Protein AF-A0A969FLM0-F1 (afdb_monomer_lite)

Sequence (177 aa):
MLSALSSIAAIVVSICAAVQLYGVPAFNLFQAPLAQAVLYPPARSFSESDLNGQSFAGEVLHGVEFAGVTVRSVDFSAADLRGTTFSMSWLTDVNFSGADLSDAMLDQATITRANFDDANLTGVLFLRSKLEEVSIHGADFSEAILDGVQVKELCKIADGTNSQTGIMTRDSLYCPN

Foldseek 3Di:
DDDPVPPPVVVPPPPPPPPPDDDDDDDDPDDDDPVPCVVDPPAAECAVPAQELEECDQHEQDRYEQDAEEYENYEPHQYAHDQYEDDLYEAYNYEPALYEDALYEHDNYEHEAYECHLYECALYEHHNYHDYNYAQAQYALANYDDDPVRLVVCLVRFAHHRPVPRHGRNVNSVPDD

Secondary structure (DSSP, 8-state):
--SGGGTTTTTTGGGSSS--S-----------SHHHHHHSPPPPB-TT---TT-B-TT-B-TT-B-TT-EEES-B-TT-B-TT-B-TT-EEES-B-TT-B-TT-B-TT-EEES-B-TT-B-TT-B-TT-EEES-B-TT-B-TT-B--HHHHHHHTTT--SB-TTT--BHHHHTT---

Structure (mmCIF, N/CA/C/O backbone):
data_AF-A0A969FLM0-F1
#
_entry.id   AF-A0A969FLM0-F1
#
loop_
_atom_site.group_PDB
_atom_site.id
_atom_site.type_symbol
_atom_site.label_atom_id
_atom_site.label_alt_id
_atom_site.label_comp_id
_atom_site.label_asym_id
_atom_site.label_entity_id
_atom_site.label_seq_id
_atom_site.pdbx_PDB_ins_code
_atom_site.Cartn_x
_atom_site.Cartn_y
_atom_site.Cartn_z
_atom_site.occupancy
_atom_site.B_iso_or_equiv
_atom_site.auth_seq_id
_atom_site.auth_comp_id
_atom_site.auth_asym_id
_atom_site.auth_atom_id
_atom_site.pdbx_PDB_model_num
ATOM 1 N N . MET A 1 1 ? -1.696 -0.042 -28.109 1.00 42.19 1 MET A N 1
ATOM 2 C CA . MET A 1 1 ? -1.585 -1.493 -28.382 1.00 42.19 1 MET A CA 1
ATOM 3 C C . MET A 1 1 ? -0.354 -1.715 -29.252 1.00 42.19 1 MET A C 1
ATOM 5 O O . MET A 1 1 ? -0.275 -1.073 -30.287 1.00 42.19 1 MET A O 1
ATOM 9 N N . LEU A 1 2 ? 0.567 -2.583 -28.811 1.00 35.25 2 LEU A N 1
ATOM 10 C CA . LEU A 1 2 ? 1.957 -2.799 -29.272 1.00 35.25 2 LEU A CA 1
ATOM 11 C C . LEU A 1 2 ? 3.014 -1.816 -28.723 1.00 35.25 2 LEU A C 1
ATOM 13 O O . LEU A 1 2 ? 3.396 -0.874 -29.406 1.00 35.25 2 LEU A O 1
ATOM 17 N N . SER A 1 3 ? 3.569 -2.107 -27.539 1.00 36.09 3 SER A N 1
ATOM 18 C CA . SER A 1 3 ? 4.978 -1.763 -27.236 1.00 36.09 3 SER A CA 1
ATOM 19 C C . SER A 1 3 ? 5.625 -2.559 -26.087 1.00 36.09 3 SER A C 1
ATOM 21 O O . SER A 1 3 ? 6.845 -2.672 -26.083 1.00 36.09 3 SER A O 1
ATOM 23 N N . ALA A 1 4 ? 4.880 -3.217 -25.189 1.00 39.09 4 ALA A N 1
ATOM 24 C CA . ALA A 1 4 ? 5.496 -3.966 -24.075 1.00 39.09 4 ALA A CA 1
ATOM 25 C C . ALA A 1 4 ? 5.897 -5.429 -24.390 1.00 39.09 4 ALA A C 1
ATOM 27 O O . ALA A 1 4 ? 6.693 -6.025 -23.673 1.00 39.09 4 ALA A O 1
ATOM 28 N N . LEU A 1 5 ? 5.428 -6.016 -25.500 1.00 38.19 5 LEU A N 1
ATOM 29 C CA . LEU A 1 5 ? 5.761 -7.405 -25.879 1.00 38.19 5 LEU A CA 1
ATOM 30 C C . LEU A 1 5 ? 7.101 -7.560 -26.634 1.00 38.19 5 LEU A C 1
ATOM 32 O O . LEU A 1 5 ? 7.444 -8.667 -27.047 1.00 38.19 5 LEU A O 1
ATOM 36 N N . SER A 1 6 ? 7.876 -6.484 -26.831 1.00 41.53 6 SER A N 1
ATOM 37 C CA . SER A 1 6 ? 9.074 -6.520 -27.694 1.00 41.53 6 SER A CA 1
ATOM 38 C C . SER A 1 6 ? 10.386 -6.941 -27.013 1.00 41.53 6 SER A C 1
ATOM 40 O O . SER A 1 6 ? 11.340 -7.253 -27.720 1.00 41.53 6 SER A O 1
ATOM 42 N N . SER A 1 7 ? 10.446 -7.052 -25.681 1.00 49.78 7 SER A N 1
ATOM 43 C CA . SER A 1 7 ? 11.730 -7.294 -24.991 1.00 49.78 7 SER A CA 1
ATOM 44 C C . SER A 1 7 ? 11.995 -8.744 -24.567 1.00 49.78 7 SER A C 1
ATOM 46 O O . SER A 1 7 ? 13.131 -9.069 -24.238 1.00 49.78 7 SER A O 1
ATOM 48 N N . ILE A 1 8 ? 11.006 -9.647 -24.614 1.00 44.69 8 ILE A N 1
ATOM 49 C CA . ILE A 1 8 ? 11.186 -11.046 -24.157 1.00 44.69 8 ILE A CA 1
ATOM 50 C C . ILE A 1 8 ? 11.251 -12.042 -25.332 1.00 44.69 8 ILE A C 1
ATOM 52 O O . ILE A 1 8 ? 12.011 -13.008 -25.285 1.00 44.69 8 ILE A O 1
ATOM 56 N N . ALA A 1 9 ? 10.551 -11.787 -26.444 1.00 37.97 9 ALA A N 1
ATOM 57 C CA . ALA A 1 9 ? 10.578 -12.674 -27.615 1.00 37.97 9 ALA A CA 1
ATOM 58 C C . ALA A 1 9 ? 11.891 -12.598 -28.429 1.00 37.97 9 ALA A C 1
ATOM 60 O O . ALA A 1 9 ? 12.266 -13.566 -29.091 1.00 37.97 9 ALA A O 1
ATOM 61 N N . ALA A 1 10 ? 12.625 -11.481 -28.363 1.00 38.53 10 ALA A N 1
ATOM 62 C CA . ALA A 1 10 ? 13.836 -11.269 -29.163 1.00 38.53 10 ALA A CA 1
ATOM 63 C C . ALA A 1 10 ? 15.057 -12.081 -28.683 1.00 38.53 10 ALA A C 1
ATOM 65 O O . ALA A 1 10 ? 1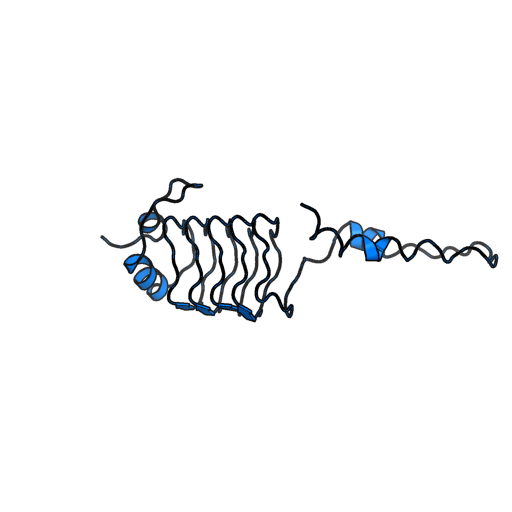5.963 -12.350 -29.470 1.00 38.53 10 ALA A O 1
ATOM 66 N N . ILE A 1 11 ? 15.078 -12.523 -27.422 1.00 41.16 11 ILE A N 1
ATOM 67 C CA . ILE A 1 11 ? 16.221 -13.261 -26.855 1.00 41.16 11 ILE A CA 1
ATOM 68 C C . ILE A 1 11 ? 16.166 -14.758 -27.216 1.00 41.16 11 ILE A C 1
ATOM 70 O O . ILE A 1 11 ? 17.200 -15.418 -27.284 1.00 41.16 11 ILE A O 1
ATOM 74 N N . VAL A 1 12 ? 14.989 -15.300 -27.550 1.00 40.66 12 VAL A N 1
ATOM 75 C CA . VAL A 1 12 ? 14.819 -16.742 -27.818 1.00 40.66 12 VAL A CA 1
ATOM 76 C C . VAL A 1 12 ? 15.093 -17.118 -29.286 1.00 40.66 12 VAL A C 1
ATOM 78 O O . VAL A 1 12 ? 15.484 -18.248 -29.569 1.00 40.66 12 VAL A O 1
ATOM 81 N N . VAL A 1 13 ? 14.975 -16.185 -30.239 1.00 42.00 13 VAL A N 1
ATOM 82 C CA . VAL A 1 13 ? 15.104 -16.497 -31.682 1.00 42.00 13 VAL A CA 1
ATOM 83 C C . VAL A 1 13 ? 16.556 -16.455 -32.197 1.00 42.00 13 VAL A C 1
ATOM 85 O O . VAL A 1 13 ? 16.859 -17.055 -33.227 1.00 42.00 13 VAL A O 1
ATOM 88 N N . SER A 1 14 ? 17.500 -15.848 -31.469 1.00 39.72 14 SER A N 1
ATOM 89 C CA . SER A 1 14 ? 18.878 -15.658 -31.967 1.00 39.72 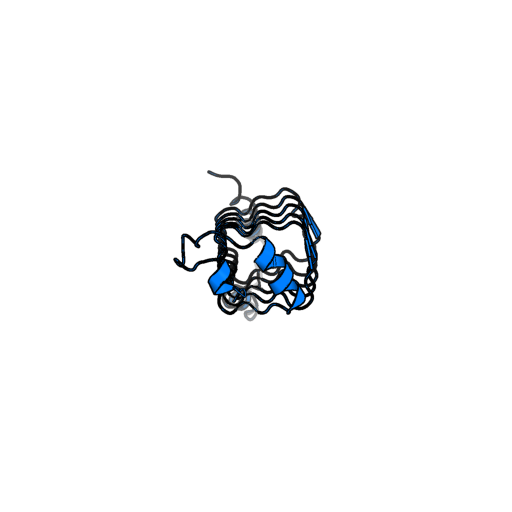14 SER A CA 1
ATOM 90 C C . SER A 1 14 ? 19.832 -16.852 -31.765 1.00 39.72 14 SER A C 1
ATOM 92 O O . SER A 1 14 ? 20.965 -16.815 -32.237 1.00 39.72 14 SER A O 1
ATOM 94 N N . ILE A 1 15 ? 19.403 -17.940 -31.108 1.00 42.88 15 ILE A N 1
ATOM 95 C CA . ILE A 1 15 ? 20.272 -19.109 -30.823 1.00 42.88 15 ILE A CA 1
ATOM 96 C C . ILE A 1 15 ? 20.039 -20.290 -31.797 1.00 42.88 15 ILE A C 1
ATOM 98 O O . ILE A 1 15 ? 20.743 -21.292 -31.740 1.00 42.88 15 ILE A O 1
ATOM 102 N N . CYS A 1 16 ? 19.126 -20.186 -32.771 1.00 41.31 16 CYS A N 1
ATOM 103 C CA . CYS A 1 16 ? 18.819 -21.306 -33.684 1.00 41.31 16 CYS A CA 1
ATOM 104 C C . CYS A 1 16 ? 19.463 -21.256 -35.086 1.00 41.31 16 CYS A C 1
ATOM 106 O O . CYS A 1 16 ? 19.175 -22.129 -35.900 1.00 41.31 16 CYS A O 1
ATOM 108 N N . ALA A 1 17 ? 20.349 -20.301 -35.397 1.00 37.56 17 ALA A N 1
ATOM 109 C CA . ALA A 1 17 ? 20.855 -20.125 -36.771 1.00 37.56 17 ALA A CA 1
ATOM 110 C C . ALA A 1 17 ? 22.355 -20.418 -37.003 1.00 37.56 17 ALA A C 1
ATOM 112 O O . ALA A 1 17 ? 22.839 -20.177 -38.105 1.00 37.56 17 ALA A O 1
ATOM 113 N N . ALA A 1 18 ? 23.107 -20.947 -36.028 1.00 38.91 18 ALA A N 1
ATOM 114 C CA . ALA A 1 18 ? 24.569 -21.094 -36.162 1.00 38.91 18 ALA A CA 1
ATOM 115 C C . ALA A 1 18 ? 25.130 -22.520 -35.989 1.00 38.91 18 ALA A C 1
ATOM 117 O O . ALA A 1 18 ? 26.332 -22.676 -35.791 1.00 38.91 18 ALA A O 1
ATOM 118 N N . VAL A 1 19 ? 24.310 -23.572 -36.097 1.00 44.97 19 VAL A N 1
ATOM 119 C CA . VAL A 1 19 ? 24.807 -24.964 -36.064 1.00 44.97 19 VAL A CA 1
ATOM 120 C C . VAL A 1 19 ? 24.405 -25.710 -37.333 1.00 44.97 19 VAL A C 1
ATOM 122 O O . VAL A 1 19 ? 23.635 -26.663 -37.314 1.00 44.97 19 VAL A O 1
ATOM 125 N N . GLN A 1 20 ? 24.944 -25.267 -38.466 1.00 44.47 20 GLN A N 1
ATOM 126 C CA . GLN A 1 20 ? 25.132 -26.126 -39.631 1.00 44.47 20 GLN A CA 1
ATOM 127 C C . GLN A 1 20 ? 26.486 -25.823 -40.251 1.00 44.47 20 GLN A C 1
ATOM 129 O O . GLN A 1 20 ? 26.610 -24.893 -41.035 1.00 44.47 20 GLN A O 1
ATOM 134 N N . LEU A 1 21 ? 27.494 -26.596 -39.853 1.00 40.78 21 LEU A N 1
ATOM 135 C CA . LEU A 1 21 ? 28.608 -27.114 -40.656 1.00 40.78 21 LEU A CA 1
ATOM 136 C C . LEU A 1 21 ? 29.620 -27.719 -39.672 1.00 40.78 21 LEU A C 1
ATOM 138 O O . LEU A 1 21 ? 29.765 -27.223 -38.564 1.00 40.78 21 LEU A O 1
ATOM 142 N N . TYR A 1 22 ? 30.300 -28.785 -40.090 1.00 37.66 22 TYR A N 1
ATOM 143 C CA . TYR A 1 22 ? 31.218 -29.649 -39.325 1.00 37.66 22 TYR A CA 1
ATOM 144 C C . TYR A 1 22 ? 30.542 -30.825 -38.607 1.00 37.66 22 TYR A C 1
ATOM 146 O O . TYR A 1 22 ? 30.062 -30.745 -37.480 1.00 37.66 22 TYR A O 1
ATOM 154 N N . GLY A 1 23 ? 30.529 -31.959 -39.314 1.00 46.34 23 GLY A N 1
ATOM 155 C CA . GLY A 1 23 ? 30.101 -33.248 -38.796 1.00 46.34 23 GLY A CA 1
ATOM 156 C C . GLY A 1 23 ? 31.021 -33.763 -37.693 1.00 46.34 23 GLY A C 1
ATOM 157 O O . GLY A 1 23 ? 32.205 -34.013 -37.917 1.00 46.34 23 GLY A O 1
ATOM 158 N N . VAL A 1 24 ? 30.434 -33.991 -36.522 1.00 43.03 24 VAL A N 1
ATOM 159 C CA . VAL A 1 24 ? 31.025 -34.757 -35.423 1.00 43.03 24 VAL A CA 1
ATOM 160 C C . VAL A 1 24 ? 30.049 -35.899 -35.113 1.00 43.03 24 VAL A C 1
ATOM 162 O O . VAL A 1 24 ? 28.844 -35.644 -35.035 1.00 43.03 24 VAL A O 1
ATOM 165 N N . PRO A 1 25 ? 30.505 -37.162 -35.013 1.00 39.41 25 PRO A N 1
ATOM 166 C CA . PRO A 1 25 ? 29.612 -38.296 -34.816 1.00 39.41 25 PRO A CA 1
ATOM 167 C C . PRO A 1 25 ? 28.981 -38.258 -33.422 1.00 39.41 25 PRO A C 1
ATOM 169 O O . PRO A 1 25 ? 29.563 -37.743 -32.469 1.00 39.41 25 PRO A O 1
ATOM 172 N N . ALA A 1 26 ? 27.778 -38.826 -33.336 1.00 49.22 26 ALA A N 1
ATOM 173 C CA . ALA A 1 26 ? 26.928 -38.887 -32.157 1.00 49.22 26 ALA A CA 1
ATOM 174 C C . ALA A 1 26 ? 27.681 -39.359 -30.900 1.00 49.22 26 ALA A C 1
ATOM 176 O O . ALA A 1 26 ? 27.900 -40.551 -30.696 1.00 49.22 26 ALA A O 1
ATOM 177 N N . PHE A 1 27 ? 28.027 -38.413 -30.030 1.00 45.06 27 PHE A N 1
ATOM 178 C CA . PHE A 1 27 ? 28.301 -38.675 -28.626 1.00 45.06 27 PHE A CA 1
ATOM 179 C C . PHE A 1 27 ? 27.139 -38.103 -27.824 1.00 45.06 2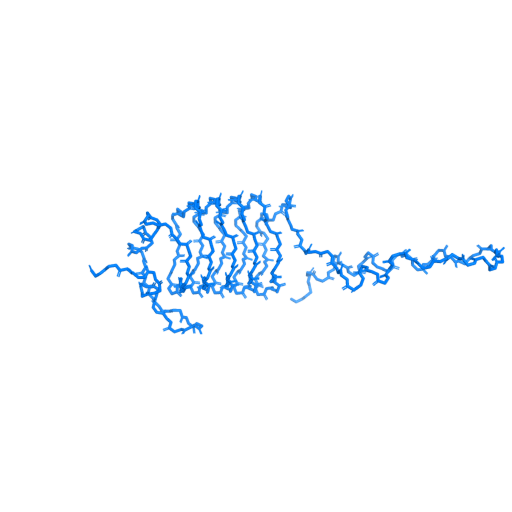7 PHE A C 1
ATOM 181 O O . PHE A 1 27 ? 26.851 -36.910 -27.895 1.00 45.06 27 PHE A O 1
ATOM 188 N N . ASN A 1 28 ? 26.453 -38.987 -27.100 1.00 51.03 28 ASN A N 1
ATOM 189 C CA . ASN A 1 28 ? 25.422 -38.654 -26.126 1.00 51.03 28 ASN A CA 1
ATOM 190 C C . ASN A 1 28 ? 25.931 -37.576 -25.161 1.00 51.03 28 ASN A C 1
ATOM 192 O O . ASN A 1 28 ? 26.628 -37.882 -24.194 1.00 51.03 28 ASN A O 1
ATOM 196 N N . LEU A 1 29 ? 25.537 -36.327 -25.396 1.00 45.94 29 LEU A N 1
ATOM 197 C CA . LEU A 1 29 ? 25.509 -35.309 -24.359 1.00 45.94 29 LEU A CA 1
ATOM 198 C C . LEU A 1 29 ? 24.158 -35.435 -23.669 1.00 45.94 29 LEU A C 1
ATOM 200 O O . LEU A 1 29 ? 23.122 -34.998 -24.167 1.00 45.94 29 LEU A O 1
ATOM 204 N N . PHE A 1 30 ? 24.203 -36.142 -22.546 1.00 45.56 30 PHE A N 1
ATOM 205 C CA . PHE A 1 30 ? 23.149 -36.214 -21.555 1.00 45.56 30 PHE A CA 1
ATOM 206 C C . PHE A 1 30 ? 22.478 -34.849 -21.343 1.00 45.56 30 PHE A C 1
ATOM 208 O O . PHE A 1 30 ? 23.117 -33.805 -21.239 1.00 45.56 30 PHE A O 1
ATOM 215 N N . GLN A 1 31 ? 21.158 -34.925 -21.279 1.00 59.56 31 GLN A N 1
ATOM 216 C CA . GLN A 1 31 ? 20.198 -33.870 -21.018 1.00 59.56 31 GLN A CA 1
ATOM 217 C C . GLN A 1 31 ? 20.519 -33.093 -19.727 1.00 59.56 31 GLN A C 1
ATOM 219 O O . GLN A 1 31 ? 20.620 -33.710 -18.672 1.00 59.56 31 GLN A O 1
ATOM 224 N N . ALA A 1 32 ? 20.606 -31.760 -19.809 1.00 51.62 32 ALA A N 1
ATOM 225 C CA . ALA A 1 32 ? 20.206 -30.749 -18.803 1.00 51.62 32 ALA A CA 1
ATOM 226 C C . ALA A 1 32 ? 20.733 -29.366 -19.264 1.00 51.62 32 ALA A C 1
ATOM 228 O O . ALA A 1 32 ? 21.844 -29.339 -19.787 1.00 51.62 32 ALA A O 1
ATOM 229 N N . PRO A 1 33 ? 20.012 -28.223 -19.128 1.00 49.09 33 PRO A N 1
ATOM 230 C CA . PRO A 1 33 ? 18.950 -27.925 -18.160 1.00 49.09 33 PRO A CA 1
ATOM 231 C C . PRO A 1 33 ? 17.671 -27.302 -18.771 1.00 49.09 33 PRO A C 1
ATOM 233 O O . PRO A 1 33 ? 16.872 -26.710 -18.049 1.00 49.09 33 PRO A O 1
ATOM 236 N N . LEU A 1 34 ? 17.441 -27.393 -20.088 1.00 49.69 34 LEU A N 1
ATOM 237 C CA . LEU A 1 34 ? 16.300 -26.694 -20.710 1.00 49.69 34 LEU A CA 1
ATOM 238 C C . LEU A 1 34 ? 14.937 -27.194 -20.208 1.00 49.69 34 LEU A C 1
ATOM 240 O O . LEU A 1 34 ? 14.027 -26.395 -20.021 1.00 49.69 34 LEU A O 1
ATOM 244 N N . ALA A 1 35 ? 14.805 -28.489 -19.908 1.00 48.47 35 ALA A N 1
ATOM 245 C CA . ALA A 1 35 ? 13.575 -29.028 -19.327 1.00 48.47 35 ALA A CA 1
ATOM 246 C C . ALA A 1 35 ? 13.291 -28.462 -17.921 1.00 48.47 35 ALA A C 1
ATOM 248 O O . ALA A 1 35 ? 12.136 -28.307 -17.547 1.00 48.47 35 ALA A O 1
ATOM 249 N N . GLN A 1 36 ? 14.324 -28.116 -17.148 1.00 49.88 36 GLN A N 1
ATOM 250 C CA . GLN A 1 36 ? 14.174 -27.687 -15.757 1.00 49.88 36 GLN A CA 1
ATOM 251 C C . GLN A 1 36 ? 13.761 -26.210 -15.650 1.00 49.88 36 GLN A C 1
ATOM 253 O O . GLN A 1 36 ? 12.911 -25.881 -14.831 1.00 49.88 36 GLN A O 1
ATOM 258 N N . ALA A 1 37 ? 14.269 -25.344 -16.537 1.00 48.69 37 ALA A N 1
ATOM 259 C CA . ALA A 1 37 ? 13.875 -23.931 -16.606 1.00 48.69 37 ALA A CA 1
ATOM 260 C C . ALA A 1 37 ? 12.450 -23.712 -17.160 1.00 48.69 37 ALA A C 1
ATOM 262 O O . ALA A 1 37 ? 11.812 -22.718 -16.832 1.00 48.69 37 ALA A O 1
ATOM 263 N N . VAL A 1 38 ? 11.934 -24.641 -17.977 1.00 58.00 38 VAL A N 1
ATOM 264 C CA . VAL A 1 38 ? 10.537 -24.613 -18.457 1.00 58.00 38 VAL A CA 1
ATOM 265 C C . VAL A 1 38 ? 9.565 -25.115 -17.382 1.00 58.00 38 VAL A C 1
ATOM 267 O O . VAL A 1 38 ? 8.434 -24.645 -17.315 1.00 58.00 38 VAL A O 1
ATOM 270 N N . LEU A 1 39 ? 10.002 -26.054 -16.534 1.00 59.66 39 LEU A N 1
ATOM 271 C CA . LEU A 1 39 ? 9.178 -26.639 -15.471 1.00 59.66 39 LEU A CA 1
ATOM 272 C C . LEU A 1 39 ? 9.192 -25.828 -14.164 1.00 59.66 39 LEU A C 1
ATOM 274 O O . LEU A 1 39 ? 8.263 -25.957 -13.372 1.00 59.66 39 LEU A O 1
ATOM 278 N N . TYR A 1 40 ? 10.215 -24.999 -13.939 1.00 56.22 40 TYR A N 1
ATOM 279 C CA . TYR A 1 40 ? 10.306 -24.085 -12.799 1.00 56.22 40 TYR A CA 1
ATOM 280 C C . TYR A 1 40 ? 10.983 -22.777 -13.240 1.00 56.22 40 TYR A C 1
ATOM 282 O O . TYR A 1 40 ? 12.188 -22.601 -13.023 1.00 56.22 40 TYR A O 1
ATOM 290 N N . PRO A 1 41 ? 10.260 -21.875 -13.934 1.00 60.03 41 PRO A N 1
ATOM 291 C CA . PRO A 1 41 ? 10.800 -20.557 -14.227 1.00 60.03 41 PRO A CA 1
ATOM 292 C C . PRO A 1 41 ? 11.154 -19.864 -12.900 1.00 60.03 41 PRO A C 1
ATOM 294 O O . PRO A 1 41 ? 10.390 -19.977 -11.937 1.00 60.03 41 PRO A O 1
ATOM 297 N N . PRO A 1 42 ? 12.307 -19.175 -12.811 1.00 61.44 42 PRO A N 1
ATOM 298 C CA . PRO A 1 42 ? 12.631 -18.403 -11.619 1.00 61.44 42 PRO A CA 1
ATOM 299 C C . PRO A 1 42 ? 11.532 -17.364 -11.371 1.00 61.44 42 PRO A C 1
ATOM 301 O O . PRO A 1 42 ? 10.908 -16.877 -12.320 1.00 61.44 42 PRO A O 1
ATOM 304 N N . ALA A 1 43 ? 11.304 -17.028 -10.099 1.00 69.69 43 ALA A N 1
ATOM 305 C CA . ALA A 1 43 ? 10.401 -15.944 -9.742 1.00 69.69 43 ALA A CA 1
ATOM 306 C C . ALA A 1 43 ? 10.783 -14.684 -10.533 1.00 69.69 43 ALA A C 1
ATOM 308 O O . ALA A 1 43 ? 11.965 -14.359 -10.686 1.00 69.69 43 ALA A O 1
ATOM 309 N N . ARG A 1 44 ? 9.780 -14.001 -11.088 1.00 82.81 44 ARG A N 1
ATOM 310 C CA . ARG A 1 44 ? 10.000 -12.722 -11.761 1.00 82.81 44 ARG A CA 1
ATOM 311 C C . ARG A 1 44 ? 10.373 -11.703 -10.688 1.00 82.81 44 ARG A C 1
ATOM 313 O O . ARG A 1 44 ? 9.585 -11.470 -9.779 1.00 82.81 44 ARG A O 1
ATOM 320 N N . SER A 1 45 ? 11.566 -11.132 -10.796 1.00 89.12 45 SER A N 1
ATOM 321 C CA . SER A 1 45 ? 12.092 -10.149 -9.851 1.00 89.12 45 SER A CA 1
ATOM 322 C C . SER A 1 45 ? 12.542 -8.900 -10.600 1.00 89.12 45 SER A C 1
ATOM 324 O O . SER A 1 45 ? 13.196 -8.994 -11.640 1.00 89.12 45 SER A O 1
ATOM 326 N N . PHE A 1 46 ? 12.165 -7.745 -10.062 1.00 87.81 46 PHE A N 1
ATOM 327 C CA . PHE A 1 46 ? 12.613 -6.416 -10.467 1.00 87.81 46 PHE A CA 1
ATOM 328 C C . PHE A 1 46 ? 13.420 -5.735 -9.357 1.00 87.81 46 PHE A C 1
ATOM 330 O O . PHE A 1 46 ? 13.653 -4.526 -9.428 1.00 87.81 46 PHE A O 1
ATOM 337 N N . SER A 1 47 ? 13.859 -6.484 -8.340 1.00 83.25 47 SER A N 1
ATOM 338 C CA . SER A 1 47 ? 14.808 -5.987 -7.346 1.00 83.25 47 SER A CA 1
ATOM 339 C C . SER A 1 47 ? 16.005 -5.364 -8.083 1.00 83.25 47 SER A C 1
ATOM 341 O O . SER A 1 47 ? 16.523 -5.945 -9.034 1.00 83.25 47 SER A O 1
ATOM 343 N N . GLU A 1 48 ? 16.392 -4.144 -7.700 1.00 80.12 48 GLU A N 1
ATOM 344 C CA . GLU A 1 48 ? 17.456 -3.337 -8.340 1.00 80.12 48 GLU A CA 1
ATOM 345 C C . GLU A 1 48 ? 17.139 -2.715 -9.721 1.00 80.12 48 GLU A C 1
ATOM 347 O O . GLU A 1 48 ? 18.006 -2.078 -10.322 1.00 80.12 48 GLU A O 1
ATOM 352 N N . SER A 1 49 ? 15.911 -2.831 -10.235 1.00 82.06 49 SER A N 1
ATOM 353 C CA . SER A 1 49 ? 15.532 -2.201 -11.510 1.00 82.06 49 SER A CA 1
ATOM 354 C C . SER A 1 49 ? 15.162 -0.721 -11.352 1.00 82.06 49 SER A C 1
ATOM 356 O O . SER A 1 49 ? 14.480 -0.334 -10.403 1.00 82.06 49 SER A O 1
ATOM 358 N N . ASP A 1 50 ? 15.543 0.111 -12.328 1.00 86.44 50 ASP A N 1
ATOM 359 C CA . ASP A 1 50 ? 15.024 1.478 -12.445 1.00 86.44 50 ASP A CA 1
ATOM 360 C C . ASP A 1 50 ? 13.636 1.451 -13.095 1.00 86.44 50 ASP A C 1
ATOM 362 O O . ASP A 1 50 ? 13.496 1.287 -14.310 1.00 86.44 50 ASP A O 1
ATOM 366 N N . LEU A 1 51 ? 12.604 1.585 -12.264 1.00 91.19 51 LEU A N 1
ATOM 367 C CA . LEU A 1 51 ? 11.204 1.581 -12.690 1.00 91.19 51 LEU A CA 1
ATOM 368 C C . LEU A 1 51 ? 10.595 2.987 -12.726 1.00 91.19 51 LEU A C 1
ATOM 370 O O . LEU A 1 51 ? 9.398 3.114 -12.967 1.00 91.19 51 LEU A O 1
ATOM 374 N N . ASN A 1 52 ? 11.379 4.042 -12.479 1.00 92.75 52 ASN A N 1
ATOM 375 C CA . ASN A 1 52 ? 10.852 5.395 -12.304 1.00 92.75 52 ASN A CA 1
ATOM 376 C C . ASN A 1 52 ? 10.027 5.855 -13.517 1.00 92.75 52 ASN A C 1
ATOM 378 O O . ASN A 1 52 ? 10.494 5.822 -14.655 1.00 92.75 52 ASN A O 1
ATOM 382 N N . GLY A 1 53 ? 8.795 6.307 -13.269 1.00 89.50 53 GLY A N 1
ATOM 383 C CA . GLY A 1 53 ? 7.883 6.784 -14.312 1.00 89.50 53 GLY A CA 1
ATOM 384 C C . GLY A 1 53 ? 7.304 5.701 -15.232 1.00 89.50 53 GLY A C 1
ATOM 385 O O . GLY A 1 53 ? 6.615 6.044 -16.193 1.00 89.50 53 GLY A O 1
ATOM 386 N N . GLN A 1 54 ? 7.594 4.417 -14.998 1.00 94.44 54 GLN A N 1
ATOM 387 C CA . GLN A 1 54 ? 7.043 3.333 -15.812 1.00 94.44 54 GLN A CA 1
ATOM 388 C C . GLN A 1 54 ? 5.571 3.070 -15.473 1.00 94.44 54 GLN A C 1
ATOM 390 O O . GLN A 1 54 ? 5.110 3.347 -14.366 1.00 94.44 54 GLN A O 1
ATOM 395 N N . SER A 1 55 ? 4.837 2.505 -16.431 1.00 96.69 55 SER A N 1
ATOM 396 C CA . SER A 1 55 ? 3.461 2.053 -16.229 1.00 96.69 55 SER A CA 1
ATOM 397 C C . SER A 1 55 ? 3.368 0.548 -16.447 1.00 96.69 55 SER A C 1
ATOM 399 O O . SER A 1 55 ? 3.849 0.011 -17.446 1.00 96.69 55 SER A O 1
ATOM 401 N N . PHE A 1 56 ? 2.728 -0.090 -15.481 1.00 96.62 56 PHE A N 1
ATOM 402 C CA . PHE A 1 56 ? 2.327 -1.485 -15.393 1.00 96.62 56 PHE A CA 1
ATOM 403 C C . PHE A 1 56 ? 0.805 -1.583 -15.191 1.00 96.62 56 PHE A C 1
ATOM 405 O O . PHE A 1 56 ? 0.309 -2.555 -14.621 1.00 96.62 56 PHE A O 1
ATOM 412 N N . ALA A 1 57 ? 0.057 -0.557 -15.605 1.00 97.69 57 ALA A N 1
ATOM 413 C CA . ALA A 1 57 ? -1.380 -0.503 -15.390 1.00 97.69 57 ALA A CA 1
ATOM 414 C C . ALA A 1 57 ? -2.093 -1.698 -16.046 1.00 97.69 57 ALA A C 1
ATOM 416 O O . ALA A 1 57 ? -1.912 -1.966 -17.236 1.00 97.69 57 ALA A O 1
ATOM 417 N N . GLY A 1 58 ? -2.911 -2.411 -15.270 1.00 96.00 58 GLY A N 1
ATOM 418 C CA . GLY A 1 58 ? -3.656 -3.592 -15.714 1.00 96.00 58 GLY A CA 1
ATOM 419 C C . GLY A 1 58 ? -2.813 -4.844 -15.986 1.00 96.00 58 GLY A C 1
ATOM 420 O O . GLY A 1 58 ? -3.351 -5.837 -16.477 1.00 96.00 58 GLY A O 1
ATOM 421 N N . GLU A 1 59 ? -1.506 -4.819 -15.713 1.00 96.31 59 GLU A N 1
ATOM 422 C CA . GLU A 1 59 ? -0.625 -5.964 -15.953 1.00 96.31 59 GLU A CA 1
ATOM 423 C C . GLU A 1 59 ? -0.812 -7.068 -14.903 1.00 96.31 59 GLU A C 1
ATOM 425 O O . GLU A 1 59 ? -1.216 -6.830 -13.763 1.00 96.31 59 GLU A O 1
ATOM 430 N N . VAL A 1 60 ? -0.470 -8.301 -15.289 1.00 96.56 60 VAL A N 1
ATOM 431 C CA . VAL A 1 60 ? -0.495 -9.467 -14.397 1.00 96.56 60 VAL A CA 1
ATOM 432 C C . VAL A 1 60 ? 0.893 -9.684 -13.799 1.00 96.56 60 VAL A C 1
ATOM 434 O O . VAL A 1 60 ? 1.814 -10.157 -14.473 1.00 96.56 60 VAL A O 1
ATOM 437 N N . LEU A 1 61 ? 1.030 -9.333 -12.522 1.00 95.25 61 LEU A N 1
ATOM 438 C CA . LEU A 1 61 ? 2.282 -9.289 -11.767 1.00 95.25 61 LEU A CA 1
ATOM 439 C C . LEU A 1 61 ? 2.213 -10.105 -10.464 1.00 95.25 61 LEU A C 1
ATOM 441 O O . LEU A 1 61 ? 3.046 -9.916 -9.581 1.00 95.25 61 LEU A O 1
ATOM 445 N N . HIS A 1 62 ? 1.253 -11.023 -10.333 1.00 93.00 62 HIS A N 1
ATOM 446 C CA . HIS A 1 62 ? 1.100 -11.838 -9.129 1.00 93.00 62 HIS A CA 1
ATOM 447 C C . HIS A 1 62 ? 2.414 -12.555 -8.748 1.00 93.00 62 HIS A C 1
ATOM 449 O O . HIS A 1 62 ? 3.087 -13.159 -9.589 1.00 93.00 62 HIS A O 1
ATOM 455 N N . GLY A 1 63 ? 2.796 -12.479 -7.472 1.00 92.31 63 GLY A N 1
ATOM 456 C CA . GLY A 1 63 ? 4.013 -13.098 -6.936 1.00 92.31 63 GLY A CA 1
ATOM 457 C C . GLY A 1 63 ? 5.339 -12.516 -7.443 1.00 92.31 63 GLY A C 1
ATOM 458 O O . GLY A 1 63 ? 6.388 -13.116 -7.210 1.00 92.31 63 GLY A O 1
ATOM 459 N N . VAL A 1 64 ? 5.321 -11.387 -8.158 1.00 94.81 64 VAL A N 1
ATOM 460 C CA . VAL A 1 64 ? 6.540 -10.691 -8.589 1.00 94.81 64 VAL A CA 1
ATOM 461 C C . VAL A 1 64 ? 7.232 -10.037 -7.391 1.00 94.81 64 VAL A C 1
ATOM 463 O O . VAL A 1 64 ? 6.596 -9.451 -6.512 1.00 94.81 64 VAL A O 1
ATOM 466 N N . GLU A 1 65 ? 8.559 -10.110 -7.375 1.00 95.75 65 GLU A N 1
ATOM 467 C CA . GLU A 1 65 ? 9.388 -9.482 -6.350 1.00 95.75 65 GLU A CA 1
ATOM 468 C C . GLU A 1 65 ? 9.852 -8.083 -6.787 1.00 95.75 65 GLU A C 1
ATOM 470 O O . GLU A 1 65 ? 10.500 -7.916 -7.820 1.00 95.75 65 GLU A O 1
ATOM 475 N N . PHE A 1 66 ? 9.554 -7.084 -5.962 1.00 95.44 66 PHE A N 1
ATOM 476 C CA . PHE A 1 66 ? 10.003 -5.693 -6.036 1.00 95.44 66 PHE A CA 1
ATOM 477 C C . PHE A 1 66 ? 10.734 -5.297 -4.739 1.00 95.44 66 PHE A C 1
ATOM 479 O O . PHE A 1 66 ? 10.620 -4.166 -4.272 1.00 95.44 66 PHE A O 1
ATOM 486 N N . ALA A 1 67 ? 11.443 -6.226 -4.096 1.00 93.38 67 ALA A N 1
ATOM 487 C CA . ALA A 1 67 ? 12.080 -5.966 -2.809 1.00 93.38 67 ALA A CA 1
ATOM 488 C C . ALA A 1 67 ? 13.237 -4.959 -2.944 1.00 93.38 67 ALA A C 1
ATOM 490 O O . ALA A 1 67 ? 14.048 -5.028 -3.869 1.00 93.38 67 ALA A O 1
ATOM 491 N N . GLY A 1 68 ? 13.328 -4.019 -1.999 1.00 94.44 68 GLY A N 1
ATOM 492 C CA . GLY A 1 68 ? 14.404 -3.026 -1.936 1.00 94.44 68 GLY A CA 1
ATOM 493 C C . GLY A 1 68 ? 14.394 -1.979 -3.053 1.00 94.44 68 GLY A C 1
ATOM 494 O O . GLY A 1 68 ? 15.382 -1.260 -3.221 1.00 94.44 68 GLY A O 1
ATOM 495 N N . VAL A 1 69 ? 13.316 -1.872 -3.837 1.00 95.00 69 VAL A N 1
ATOM 496 C CA . VAL A 1 69 ? 13.271 -0.914 -4.947 1.00 95.00 69 VAL A CA 1
ATOM 497 C C . VAL A 1 69 ? 13.113 0.516 -4.429 1.00 95.00 69 VAL A C 1
ATOM 499 O O . VAL A 1 69 ? 12.448 0.778 -3.428 1.00 95.00 69 VAL A O 1
ATOM 502 N N . THR A 1 70 ? 13.719 1.471 -5.130 1.00 96.19 70 THR A N 1
ATOM 503 C CA . THR A 1 70 ? 13.471 2.903 -4.923 1.00 96.19 70 THR A CA 1
ATOM 504 C C . THR A 1 70 ? 12.825 3.443 -6.181 1.00 96.19 70 THR A C 1
ATOM 506 O O . THR A 1 70 ? 13.499 3.615 -7.196 1.00 96.19 70 THR A O 1
ATOM 509 N N . VAL A 1 71 ? 11.516 3.667 -6.125 1.00 95.25 71 VAL A N 1
ATOM 510 C CA . VAL A 1 71 ? 10.728 4.021 -7.303 1.00 95.25 71 VAL A CA 1
ATOM 511 C C . VAL A 1 71 ? 9.874 5.253 -7.060 1.00 95.25 71 VAL A C 1
ATOM 513 O O . VAL A 1 71 ? 9.351 5.497 -5.968 1.00 95.25 71 VAL A O 1
ATOM 516 N N . ARG A 1 72 ? 9.729 6.033 -8.124 1.00 97.75 72 ARG A N 1
ATOM 517 C CA . ARG A 1 72 ? 8.972 7.268 -8.163 1.00 97.75 72 ARG A CA 1
ATOM 518 C C . ARG A 1 72 ? 8.023 7.283 -9.350 1.00 97.75 72 ARG A C 1
ATOM 520 O O . ARG A 1 72 ? 8.437 6.978 -10.467 1.00 97.75 72 ARG A O 1
ATOM 527 N N . SER A 1 73 ? 6.784 7.711 -9.116 1.00 97.81 73 SER A N 1
ATOM 528 C CA . SER A 1 73 ? 5.794 7.950 -10.178 1.00 97.81 73 SER A CA 1
ATOM 529 C C . SER A 1 73 ? 5.524 6.724 -11.053 1.00 97.81 73 SER A C 1
ATOM 531 O O . SER A 1 73 ? 5.313 6.857 -12.255 1.00 97.81 73 SER A O 1
ATOM 533 N N . VAL A 1 74 ? 5.567 5.531 -10.456 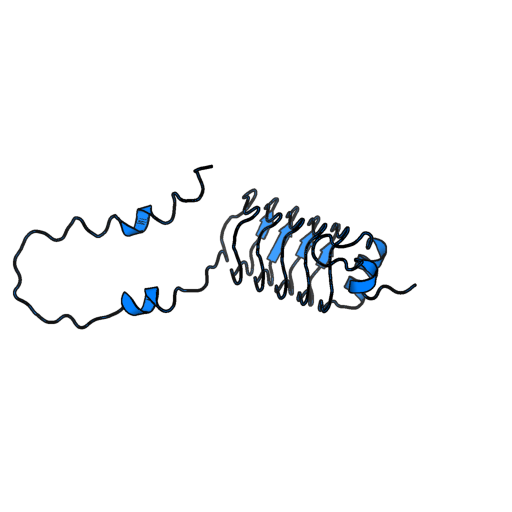1.00 98.19 74 VAL A N 1
ATOM 534 C CA . VAL A 1 74 ? 5.225 4.278 -11.140 1.00 98.19 74 VAL A CA 1
ATOM 535 C C . VAL A 1 74 ? 3.723 4.083 -11.097 1.00 98.19 74 VAL A C 1
ATOM 537 O O . VAL A 1 74 ? 3.089 4.346 -10.076 1.00 98.19 74 VAL A O 1
ATOM 540 N N . ASP A 1 75 ? 3.160 3.616 -12.197 1.00 98.69 75 ASP A N 1
ATOM 541 C CA . ASP A 1 75 ? 1.732 3.371 -12.317 1.00 98.69 75 ASP A CA 1
ATOM 542 C C . ASP A 1 75 ? 1.435 1.873 -12.337 1.00 98.69 75 ASP A C 1
ATOM 544 O O . ASP A 1 75 ? 1.715 1.195 -13.316 1.00 98.69 75 ASP A O 1
ATOM 548 N N . PHE A 1 76 ? 0.864 1.364 -11.253 1.00 98.69 76 PHE A N 1
ATOM 549 C CA . PHE A 1 76 ? 0.349 0.005 -11.099 1.00 98.69 76 PHE A CA 1
ATOM 550 C C . PHE A 1 76 ? -1.188 -0.027 -11.067 1.00 98.69 76 PHE A C 1
ATOM 552 O O . PHE A 1 76 ? -1.772 -0.980 -10.551 1.00 98.69 76 PHE A O 1
ATOM 559 N N . SER A 1 77 ? -1.872 1.007 -11.568 1.00 98.81 77 SER A N 1
ATOM 560 C CA . SER A 1 77 ? -3.335 1.059 -11.493 1.00 98.81 77 SER A CA 1
ATOM 561 C C . SER A 1 77 ? -3.998 -0.165 -12.129 1.00 98.81 77 SER A C 1
ATOM 563 O O . SER A 1 77 ? -3.610 -0.612 -13.206 1.00 98.81 77 SER A O 1
ATOM 565 N N . ALA A 1 78 ? -4.996 -0.727 -11.447 1.00 98.62 78 ALA A N 1
ATOM 566 C CA . ALA A 1 78 ? -5.716 -1.937 -11.853 1.00 98.62 78 ALA A CA 1
ATOM 567 C C . ALA A 1 78 ? -4.841 -3.186 -12.117 1.00 98.62 78 ALA A C 1
ATOM 569 O O . ALA A 1 78 ? -5.319 -4.142 -12.727 1.00 98.62 78 ALA A O 1
ATOM 570 N N . ALA A 1 79 ? -3.570 -3.197 -11.700 1.00 98.44 79 ALA A N 1
ATOM 571 C CA . ALA A 1 79 ? -2.694 -4.353 -11.865 1.00 98.44 79 ALA A CA 1
ATOM 572 C C . ALA A 1 79 ? -3.063 -5.491 -10.895 1.00 98.44 79 ALA A C 1
ATOM 574 O O . ALA A 1 79 ? -3.518 -5.249 -9.776 1.00 98.44 79 ALA A O 1
ATOM 575 N N . ASP A 1 80 ? -2.806 -6.734 -11.305 1.00 98.44 80 ASP A N 1
ATOM 576 C CA . ASP A 1 80 ? -2.839 -7.901 -10.416 1.00 98.44 80 ASP A CA 1
ATOM 577 C C . ASP A 1 80 ? -1.473 -8.035 -9.734 1.00 98.44 80 ASP A C 1
ATOM 579 O O . ASP A 1 80 ? -0.511 -8.515 -10.336 1.00 98.44 80 ASP A O 1
ATOM 583 N N . LEU A 1 81 ? -1.392 -7.583 -8.486 1.00 98.44 81 LEU A N 1
ATOM 584 C CA . LEU A 1 81 ? -0.206 -7.571 -7.627 1.00 98.44 81 LEU A CA 1
ATOM 585 C C . LEU A 1 81 ? -0.340 -8.560 -6.457 1.00 98.44 81 LEU A C 1
ATOM 587 O O . LEU A 1 81 ? 0.356 -8.426 -5.443 1.00 98.44 81 LEU A O 1
ATOM 591 N N . ARG A 1 82 ? -1.213 -9.565 -6.572 1.00 98.50 82 ARG A N 1
ATOM 592 C CA . ARG A 1 82 ? -1.469 -10.509 -5.479 1.00 98.50 82 ARG A CA 1
ATOM 593 C C . ARG A 1 82 ? -0.197 -11.243 -5.073 1.00 98.50 82 ARG A C 1
ATOM 595 O O . ARG A 1 82 ? 0.531 -11.761 -5.924 1.00 98.50 82 ARG A O 1
ATOM 602 N N . GLY A 1 83 ? 0.085 -11.285 -3.775 1.00 97.56 83 GLY A N 1
ATOM 603 C CA . GLY A 1 83 ? 1.275 -11.932 -3.219 1.00 97.56 83 GLY A CA 1
ATOM 604 C C . GLY A 1 83 ? 2.611 -11.326 -3.667 1.00 97.56 83 GLY A C 1
ATOM 605 O O . GLY A 1 83 ? 3.635 -12.000 -3.580 1.00 97.56 83 GLY A O 1
ATOM 606 N N . THR A 1 84 ? 2.625 -10.101 -4.204 1.00 97.62 84 THR A N 1
ATOM 607 C CA . THR A 1 84 ? 3.876 -9.405 -4.553 1.00 97.62 84 THR A CA 1
ATOM 608 C C . THR A 1 84 ? 4.636 -8.950 -3.314 1.00 97.62 84 THR A C 1
ATOM 610 O O . THR A 1 84 ? 4.061 -8.768 -2.241 1.00 97.62 84 THR A O 1
ATOM 613 N N . THR A 1 85 ? 5.939 -8.714 -3.468 1.00 97.56 85 THR A N 1
ATOM 614 C CA . THR A 1 85 ? 6.802 -8.255 -2.372 1.00 97.56 85 THR A CA 1
ATOM 615 C C . THR A 1 85 ? 7.412 -6.899 -2.698 1.00 97.56 85 THR A C 1
ATOM 617 O O . THR A 1 85 ? 8.238 -6.808 -3.594 1.00 97.56 85 THR A O 1
ATOM 620 N N . PHE A 1 86 ? 7.079 -5.867 -1.927 1.00 97.69 86 PHE A N 1
ATOM 621 C CA . PHE A 1 86 ? 7.718 -4.544 -1.909 1.00 97.69 86 PHE A CA 1
ATOM 622 C C . PHE A 1 86 ? 8.503 -4.297 -0.607 1.00 97.69 86 PHE A C 1
ATOM 624 O O . PHE A 1 86 ? 8.750 -3.147 -0.233 1.00 97.69 86 PHE A O 1
ATOM 631 N N . SER A 1 87 ? 8.900 -5.349 0.113 1.00 97.06 87 SER A N 1
ATOM 632 C CA . SER A 1 87 ? 9.621 -5.228 1.384 1.00 97.06 87 SER A CA 1
ATOM 633 C C . SER A 1 87 ? 10.860 -4.335 1.272 1.00 97.06 87 SER A C 1
ATOM 635 O O . SER A 1 87 ? 11.595 -4.396 0.286 1.00 97.06 87 SER A O 1
ATOM 637 N N . MET A 1 88 ? 11.106 -3.512 2.296 1.00 96.88 88 MET A N 1
ATOM 638 C CA . MET A 1 88 ? 12.254 -2.588 2.370 1.00 96.88 88 MET A CA 1
ATOM 639 C C . MET A 1 88 ? 12.356 -1.580 1.204 1.00 96.88 88 MET A C 1
ATOM 641 O O . MET A 1 88 ? 13.449 -1.108 0.895 1.00 96.88 88 MET A O 1
ATOM 645 N N . SER A 1 89 ? 11.241 -1.248 0.548 1.00 97.38 89 SER A N 1
ATOM 646 C CA . SER A 1 89 ? 11.231 -0.346 -0.615 1.00 97.38 89 SER A CA 1
ATOM 647 C C . SER A 1 89 ? 10.929 1.109 -0.256 1.00 97.38 89 SER A C 1
ATOM 649 O O . SER A 1 89 ? 10.299 1.403 0.762 1.00 97.38 89 SER A O 1
ATOM 651 N N . TRP A 1 90 ? 11.316 2.028 -1.140 1.00 98.19 90 TRP A N 1
ATOM 652 C CA . TRP A 1 90 ? 10.895 3.430 -1.129 1.00 98.19 90 TRP A CA 1
ATOM 653 C C . TRP A 1 90 ? 9.965 3.689 -2.310 1.00 98.19 90 TRP A C 1
ATOM 655 O O . TRP A 1 90 ? 10.401 3.700 -3.461 1.00 98.19 90 TRP A O 1
ATOM 665 N N . LEU A 1 91 ? 8.682 3.900 -2.019 1.00 98.38 91 LEU A N 1
ATOM 666 C CA . LEU A 1 91 ? 7.619 4.078 -3.005 1.00 98.38 91 LEU A CA 1
ATOM 667 C C . LEU A 1 91 ? 7.098 5.514 -2.910 1.00 98.38 91 LEU A C 1
ATOM 669 O O . LEU A 1 91 ? 6.411 5.866 -1.954 1.00 98.38 91 LEU A O 1
ATOM 673 N N . THR A 1 92 ? 7.448 6.365 -3.874 1.00 98.75 92 THR A N 1
ATOM 674 C CA . THR A 1 92 ? 7.043 7.781 -3.881 1.00 98.75 92 THR A CA 1
ATOM 675 C C . THR A 1 92 ? 6.140 8.095 -5.068 1.00 98.75 92 THR A C 1
ATOM 677 O O . THR A 1 92 ? 6.498 7.794 -6.201 1.00 98.75 92 THR A O 1
ATOM 680 N N . ASP A 1 93 ? 5.003 8.756 -4.853 1.00 98.69 93 ASP A N 1
ATOM 681 C CA . ASP A 1 93 ? 4.073 9.131 -5.936 1.00 98.69 93 ASP A CA 1
ATOM 682 C C . ASP A 1 93 ? 3.590 7.915 -6.772 1.00 98.69 93 ASP A C 1
ATOM 684 O O . ASP A 1 93 ? 3.347 8.045 -7.969 1.00 98.69 93 ASP A O 1
ATOM 688 N N . VAL A 1 94 ? 3.522 6.714 -6.180 1.00 98.75 94 VAL A N 1
ATOM 689 C CA . VAL A 1 94 ? 3.142 5.472 -6.882 1.00 98.75 94 VAL A CA 1
ATOM 690 C C . VAL A 1 94 ? 1.623 5.334 -6.940 1.00 98.75 94 VAL A C 1
ATOM 692 O O . VAL A 1 94 ? 0.937 5.554 -5.943 1.00 98.75 94 VAL A O 1
ATOM 695 N N . ASN A 1 95 ? 1.095 4.944 -8.097 1.00 98.88 95 ASN A N 1
ATOM 696 C CA . ASN A 1 95 ? -0.332 4.736 -8.289 1.00 98.88 95 ASN A CA 1
ATOM 697 C C . ASN A 1 95 ? -0.699 3.251 -8.199 1.00 98.88 95 ASN A C 1
ATOM 699 O O . ASN A 1 95 ? -0.386 2.492 -9.104 1.00 98.88 95 ASN A O 1
ATOM 703 N N . PHE A 1 96 ? -1.390 2.847 -7.139 1.00 98.88 96 PHE A N 1
ATOM 704 C CA . PHE A 1 96 ? -1.967 1.514 -6.947 1.00 98.88 96 PHE A CA 1
ATOM 705 C C . PHE A 1 96 ? -3.498 1.517 -7.099 1.00 98.88 96 PHE A C 1
ATOM 707 O O . PHE A 1 96 ? -4.157 0.571 -6.673 1.00 98.88 96 PHE A O 1
ATOM 714 N N . SER A 1 97 ? -4.092 2.566 -7.681 1.00 98.94 97 SER A N 1
ATOM 715 C CA . SER A 1 97 ? -5.550 2.710 -7.702 1.00 98.94 97 SER A CA 1
ATOM 716 C C . SER A 1 97 ? -6.241 1.532 -8.392 1.00 98.94 97 SER A C 1
ATOM 718 O O . SER A 1 97 ? -5.897 1.205 -9.532 1.00 98.94 97 SER A O 1
ATOM 720 N N . GLY A 1 98 ? -7.219 0.916 -7.733 1.00 98.88 98 GLY A N 1
ATOM 721 C CA . GLY A 1 98 ? -7.954 -0.247 -8.237 1.00 98.88 98 GLY A CA 1
ATOM 722 C C . GLY A 1 98 ? -7.125 -1.529 -8.374 1.00 98.88 98 GLY A C 1
ATOM 723 O O . GLY A 1 98 ? -7.637 -2.517 -8.893 1.00 98.88 98 GLY A O 1
ATOM 724 N N . ALA A 1 99 ? -5.853 -1.532 -7.967 1.00 98.88 99 ALA A N 1
ATOM 725 C CA . ALA A 1 99 ? -5.004 -2.715 -8.047 1.00 98.88 99 ALA A CA 1
ATOM 726 C C . ALA A 1 99 ? -5.417 -3.773 -7.015 1.00 98.88 99 ALA A C 1
ATOM 728 O O . ALA A 1 99 ? -5.947 -3.449 -5.949 1.00 98.88 99 ALA A O 1
ATOM 729 N N . ASP A 1 100 ? -5.124 -5.035 -7.318 1.00 98.88 100 ASP A N 1
ATOM 730 C CA . ASP A 1 100 ? -5.285 -6.133 -6.370 1.00 98.88 100 ASP A CA 1
ATOM 731 C C . ASP A 1 100 ? -3.940 -6.469 -5.726 1.00 98.88 100 ASP A C 1
ATOM 733 O O . ASP A 1 100 ? -3.088 -7.102 -6.345 1.00 98.88 100 ASP A O 1
ATOM 737 N N . LEU A 1 101 ? -3.742 -6.018 -4.491 1.00 98.81 101 LEU A N 1
ATOM 738 C CA . LEU A 1 101 ? -2.573 -6.285 -3.657 1.00 98.81 101 LEU A CA 1
ATOM 739 C C . LEU A 1 101 ? -2.879 -7.337 -2.579 1.00 98.81 101 LEU A C 1
ATOM 741 O O . LEU A 1 101 ? -2.212 -7.343 -1.539 1.00 98.81 101 LEU A O 1
ATOM 745 N N . SER A 1 102 ? -3.876 -8.210 -2.781 1.00 98.81 102 SER A N 1
ATOM 746 C CA . SER A 1 102 ? -4.199 -9.209 -1.764 1.00 98.81 102 SER A CA 1
ATOM 747 C C . SER A 1 102 ? -2.974 -10.063 -1.421 1.00 98.81 102 SER A C 1
ATOM 749 O O . SER A 1 102 ? -2.223 -10.485 -2.305 1.00 98.81 102 SER A O 1
ATOM 751 N N . ASP A 1 103 ? -2.745 -10.291 -0.131 1.00 98.56 103 ASP A N 1
ATOM 752 C CA . ASP A 1 103 ? -1.599 -11.033 0.409 1.00 98.56 103 ASP A CA 1
ATOM 753 C C . ASP A 1 103 ? -0.212 -10.458 0.044 1.00 98.56 103 ASP A C 1
ATOM 755 O O . ASP A 1 103 ? 0.807 -11.137 0.198 1.00 98.56 103 ASP A O 1
ATOM 759 N N . ALA A 1 104 ? -0.131 -9.217 -0.449 1.00 98.62 104 ALA A N 1
ATOM 760 C CA . ALA A 1 104 ? 1.147 -8.584 -0.757 1.00 98.62 104 ALA A CA 1
ATOM 761 C C . ALA A 1 104 ? 1.937 -8.224 0.515 1.00 98.62 104 ALA A C 1
ATOM 763 O O . ALA A 1 104 ? 1.388 -7.945 1.585 1.00 98.62 104 ALA A O 1
ATOM 764 N N . MET A 1 105 ? 3.262 -8.181 0.389 1.00 98.56 105 MET A N 1
ATOM 765 C CA . MET A 1 105 ? 4.183 -7.829 1.466 1.00 98.56 105 MET A CA 1
ATOM 766 C C . MET A 1 105 ? 4.783 -6.447 1.226 1.00 98.56 105 MET A C 1
ATOM 768 O O . MET A 1 105 ? 5.586 -6.264 0.318 1.00 98.56 105 MET A O 1
ATOM 772 N N . LEU A 1 106 ? 4.437 -5.471 2.061 1.00 98.38 106 LEU A N 1
ATOM 773 C CA . LEU A 1 106 ? 4.994 -4.114 2.052 1.00 98.38 106 LEU A CA 1
ATOM 774 C C . LEU A 1 106 ? 5.662 -3.783 3.401 1.00 98.38 106 LEU A C 1
ATOM 776 O O . LEU A 1 106 ? 5.638 -2.640 3.865 1.00 98.38 106 LEU A O 1
ATOM 780 N N . ASP A 1 107 ? 6.249 -4.785 4.062 1.00 97.56 107 ASP A N 1
ATOM 781 C CA . ASP A 1 107 ? 6.901 -4.607 5.357 1.00 97.56 107 ASP A CA 1
ATOM 782 C C . ASP A 1 107 ? 8.188 -3.779 5.235 1.00 97.56 107 ASP A C 1
ATOM 784 O O . ASP A 1 107 ? 8.933 -3.859 4.258 1.00 97.56 107 ASP A O 1
ATOM 788 N N . GLN A 1 108 ? 8.455 -2.950 6.244 1.00 97.94 108 GLN A N 1
ATOM 789 C CA . GLN A 1 108 ? 9.631 -2.069 6.296 1.00 97.94 108 GLN A CA 1
ATOM 790 C C . GLN A 1 108 ? 9.745 -1.079 5.116 1.00 97.94 108 GLN A C 1
ATOM 792 O O . GLN A 1 108 ? 10.795 -0.462 4.936 1.00 97.94 108 GLN A O 1
ATOM 797 N N . ALA A 1 109 ? 8.686 -0.899 4.323 1.00 98.19 109 ALA A N 1
ATOM 798 C CA . ALA A 1 109 ? 8.662 0.051 3.219 1.00 98.19 109 ALA A CA 1
ATOM 799 C C . ALA A 1 109 ? 8.401 1.489 3.702 1.00 98.19 109 ALA A C 1
ATOM 801 O O . ALA A 1 109 ? 7.710 1.719 4.696 1.00 98.19 109 ALA A O 1
ATOM 802 N N . THR A 1 110 ? 8.924 2.476 2.977 1.00 98.56 110 THR A N 1
ATOM 803 C CA . THR A 1 110 ? 8.527 3.885 3.106 1.00 98.56 110 THR A CA 1
ATOM 804 C C . THR A 1 110 ? 7.671 4.257 1.905 1.00 98.56 110 THR A C 1
ATOM 806 O O . THR A 1 110 ? 8.150 4.237 0.772 1.00 98.56 110 THR A O 1
ATOM 809 N N . ILE A 1 111 ? 6.405 4.574 2.155 1.00 98.69 111 ILE A N 1
ATOM 810 C CA . ILE A 1 111 ? 5.386 4.790 1.134 1.00 98.69 111 ILE A CA 1
ATOM 811 C C . ILE A 1 111 ? 4.857 6.210 1.302 1.00 98.69 111 ILE A C 1
ATOM 813 O O . ILE A 1 111 ? 4.170 6.517 2.277 1.00 98.69 111 ILE A O 1
ATOM 817 N N . THR A 1 112 ? 5.192 7.078 0.354 1.00 98.81 112 THR A N 1
ATOM 818 C CA . THR A 1 112 ? 4.910 8.513 0.431 1.00 98.81 112 THR A CA 1
ATOM 819 C C . THR A 1 112 ? 4.092 8.952 -0.777 1.00 98.81 112 THR A C 1
ATOM 821 O O . THR A 1 112 ? 4.517 8.757 -1.918 1.00 98.81 112 THR A O 1
ATOM 824 N N . ARG A 1 113 ? 2.937 9.586 -0.543 1.00 98.81 113 ARG A N 1
ATOM 825 C CA . ARG A 1 113 ? 2.015 10.060 -1.596 1.00 98.81 113 ARG A CA 1
ATOM 826 C C . ARG A 1 113 ? 1.579 8.968 -2.575 1.00 98.81 113 ARG A C 1
ATOM 828 O O . ARG A 1 113 ? 1.388 9.227 -3.761 1.00 98.81 113 ARG A O 1
ATOM 835 N N . ALA A 1 114 ? 1.464 7.732 -2.093 1.00 98.81 114 ALA A N 1
ATOM 836 C CA . ALA A 1 114 ? 0.928 6.645 -2.896 1.00 98.81 114 ALA A CA 1
ATOM 837 C C . ALA A 1 114 ? -0.602 6.714 -2.948 1.00 98.81 114 ALA A C 1
ATOM 839 O O . ALA A 1 114 ? -1.256 7.061 -1.961 1.00 98.81 114 ALA A O 1
ATOM 840 N N . ASN A 1 115 ? -1.160 6.361 -4.100 1.00 98.94 115 ASN A N 1
ATOM 841 C CA . ASN A 1 115 ? -2.597 6.271 -4.296 1.00 98.94 115 ASN A CA 1
ATOM 842 C C . ASN A 1 115 ? -3.051 4.812 -4.179 1.00 98.94 115 ASN A C 1
ATOM 844 O O . ASN A 1 115 ? -2.737 4.025 -5.064 1.00 98.94 115 ASN A O 1
ATOM 848 N N . PHE A 1 116 ? -3.789 4.462 -3.127 1.00 98.94 116 PHE A N 1
ATOM 849 C CA . PHE A 1 116 ? -4.426 3.152 -2.953 1.00 98.94 116 PHE A CA 1
ATOM 850 C C . PHE A 1 116 ? -5.948 3.209 -3.145 1.00 98.94 116 PHE A C 1
ATOM 852 O O . PHE A 1 116 ? -6.650 2.305 -2.699 1.00 98.94 116 PHE A O 1
ATOM 859 N N . ASP A 1 117 ? -6.481 4.257 -3.776 1.00 98.94 117 ASP A N 1
ATOM 860 C CA . ASP A 1 117 ? -7.923 4.390 -3.975 1.00 98.94 117 ASP A CA 1
ATOM 861 C C . ASP A 1 117 ? -8.490 3.163 -4.696 1.00 98.94 117 ASP A C 1
ATOM 863 O O . ASP A 1 117 ? -7.966 2.730 -5.721 1.00 98.94 117 ASP A O 1
ATOM 867 N N . ASP A 1 118 ? -9.565 2.599 -4.155 1.00 98.94 118 ASP A N 1
ATOM 868 C CA . ASP A 1 118 ? -10.247 1.405 -4.662 1.00 98.94 118 ASP A CA 1
ATOM 869 C C . ASP A 1 118 ? -9.385 0.123 -4.737 1.00 98.94 118 ASP A C 1
ATOM 871 O O . ASP A 1 118 ? -9.795 -0.883 -5.326 1.00 98.94 118 ASP A O 1
ATOM 875 N N . ALA A 1 119 ? -8.187 0.129 -4.141 1.00 98.94 119 ALA A N 1
ATOM 876 C CA . ALA A 1 119 ? -7.300 -1.029 -4.120 1.00 98.94 119 ALA A CA 1
ATOM 877 C C . ALA A 1 119 ? -7.809 -2.115 -3.162 1.00 98.94 119 ALA A C 1
ATOM 879 O O . ALA A 1 119 ? -8.279 -1.825 -2.057 1.00 98.94 119 ALA A O 1
ATOM 880 N N . ASN A 1 120 ? -7.654 -3.377 -3.563 1.00 98.94 120 ASN A N 1
ATOM 881 C CA . ASN A 1 120 ? -7.841 -4.516 -2.672 1.00 98.94 120 ASN A CA 1
ATOM 882 C C . ASN A 1 120 ? -6.530 -4.780 -1.919 1.00 98.94 120 ASN A C 1
ATOM 884 O O . ASN A 1 120 ? -5.536 -5.183 -2.515 1.00 98.94 120 ASN A O 1
ATOM 888 N N . LEU A 1 121 ? -6.527 -4.546 -0.610 1.00 98.88 121 LEU A N 1
ATOM 889 C CA . LEU A 1 121 ? -5.393 -4.742 0.297 1.00 98.88 121 LEU A CA 1
ATOM 890 C C . LEU A 1 121 ? -5.681 -5.885 1.288 1.00 98.88 121 LEU A C 1
ATOM 892 O O . LEU A 1 121 ? -5.123 -5.920 2.387 1.00 98.88 121 LEU A O 1
ATOM 896 N N . THR A 1 122 ? -6.553 -6.827 0.911 1.00 98.88 122 THR A N 1
ATOM 897 C CA . THR A 1 122 ? -6.935 -7.942 1.781 1.00 98.88 122 THR A CA 1
ATOM 898 C C . THR A 1 122 ? -5.708 -8.764 2.182 1.00 98.88 122 THR A C 1
ATOM 900 O O . THR A 1 122 ? -4.942 -9.188 1.322 1.00 98.88 122 THR A O 1
ATOM 903 N N . GLY A 1 123 ? -5.490 -8.990 3.477 1.00 98.69 123 GLY A N 1
ATOM 904 C CA . GLY A 1 123 ? -4.360 -9.789 3.972 1.00 98.69 123 GLY A CA 1
ATOM 905 C C . GLY A 1 123 ? -2.974 -9.148 3.796 1.00 98.69 123 GLY A C 1
ATOM 906 O O . GLY A 1 123 ? -1.961 -9.793 4.070 1.00 98.69 123 GLY A O 1
ATOM 907 N N . VAL A 1 124 ? -2.891 -7.887 3.351 1.00 98.62 124 VAL A N 1
ATOM 908 C CA . VAL A 1 124 ? -1.608 -7.216 3.099 1.00 98.62 124 VAL A CA 1
ATOM 909 C C . VAL A 1 124 ? -0.776 -7.078 4.381 1.00 98.62 124 VAL A C 1
ATOM 911 O O . VAL A 1 124 ? -1.299 -6.803 5.466 1.00 98.62 124 VAL A O 1
ATOM 914 N N . LEU A 1 125 ? 0.547 -7.211 4.270 1.00 98.62 125 LEU A N 1
ATOM 915 C CA . LEU A 1 125 ? 1.470 -7.027 5.391 1.00 98.62 125 LEU A CA 1
ATOM 916 C C . LEU A 1 125 ? 2.158 -5.661 5.318 1.00 98.62 125 LEU A C 1
ATOM 918 O O . LEU A 1 125 ? 3.059 -5.460 4.510 1.00 98.62 125 LEU A O 1
ATOM 922 N N . PHE A 1 126 ? 1.808 -4.745 6.223 1.00 98.00 126 PHE A N 1
ATOM 923 C CA . PHE A 1 126 ? 2.432 -3.417 6.344 1.00 98.00 126 PHE A CA 1
ATOM 924 C C . PHE A 1 126 ? 3.350 -3.289 7.572 1.00 98.00 126 PHE A C 1
ATOM 926 O O . PHE A 1 126 ? 3.678 -2.188 8.009 1.00 98.00 126 PHE A O 1
ATOM 933 N N . LEU A 1 127 ? 3.795 -4.400 8.163 1.00 94.56 127 LEU A N 1
ATOM 934 C CA . LEU A 1 127 ? 4.589 -4.378 9.395 1.00 94.56 127 LEU A CA 1
ATOM 935 C C . LEU A 1 127 ? 5.819 -3.464 9.280 1.00 94.56 127 LEU A C 1
ATOM 937 O O . LEU A 1 127 ? 6.664 -3.635 8.404 1.00 94.56 127 LEU A O 1
ATOM 941 N N . ARG A 1 128 ? 5.957 -2.514 10.215 1.00 96.19 128 ARG A N 1
ATOM 942 C CA . ARG A 1 128 ? 7.073 -1.546 10.269 1.00 96.19 128 ARG A CA 1
ATOM 943 C C . ARG A 1 128 ? 7.190 -0.635 9.038 1.00 96.19 128 ARG A C 1
ATOM 945 O O . ARG A 1 128 ? 8.238 -0.014 8.859 1.00 96.19 128 ARG A O 1
ATOM 952 N N . SER A 1 129 ? 6.164 -0.557 8.195 1.00 97.94 129 SER A N 1
ATOM 953 C CA . SER A 1 129 ? 6.132 0.383 7.078 1.00 97.94 129 SER A CA 1
ATOM 954 C C . SER A 1 129 ? 5.701 1.778 7.539 1.00 97.94 129 SER A C 1
ATOM 956 O O . SER A 1 129 ? 5.052 1.950 8.577 1.00 97.94 129 SER A O 1
ATOM 958 N N . LYS A 1 130 ? 6.060 2.796 6.759 1.00 98.19 130 LYS A N 1
ATOM 959 C CA . LYS A 1 130 ? 5.574 4.167 6.926 1.00 98.19 130 LYS A CA 1
ATOM 960 C C . LYS A 1 130 ? 4.632 4.505 5.783 1.00 98.19 130 LYS A C 1
ATOM 962 O O . LYS A 1 130 ? 5.021 4.377 4.626 1.00 98.19 130 LYS A O 1
ATOM 967 N N . LEU A 1 131 ? 3.430 4.953 6.127 1.00 98.38 131 LEU A N 1
ATOM 968 C CA . LEU A 1 131 ? 2.408 5.423 5.196 1.00 98.38 131 LEU A CA 1
ATOM 969 C C . LEU A 1 131 ? 2.256 6.931 5.411 1.00 98.38 131 LEU A C 1
ATOM 971 O O . LEU A 1 131 ? 1.731 7.365 6.435 1.00 98.38 131 LEU A O 1
ATOM 975 N N . GLU A 1 132 ? 2.765 7.729 4.479 1.00 98.31 132 GLU A N 1
ATOM 976 C CA . GLU A 1 132 ? 2.797 9.189 4.571 1.00 98.31 132 GLU A CA 1
ATOM 977 C C . GLU A 1 132 ? 2.033 9.795 3.392 1.00 98.31 132 GLU A C 1
ATOM 979 O O . GLU A 1 132 ? 2.334 9.503 2.236 1.00 98.31 132 GLU A O 1
ATOM 984 N N . GLU A 1 133 ? 1.048 10.653 3.672 1.00 98.44 133 GLU A N 1
ATOM 985 C CA . GLU A 1 133 ? 0.276 11.370 2.639 1.00 98.44 133 GLU A CA 1
ATOM 986 C C . GLU A 1 133 ? -0.396 10.441 1.604 1.00 98.44 133 GLU A C 1
ATOM 988 O O . GLU A 1 133 ? -0.547 10.805 0.441 1.00 98.44 133 GLU A O 1
ATOM 993 N N . VAL A 1 134 ? -0.776 9.226 2.008 1.00 98.81 134 VAL A N 1
ATOM 994 C CA . VAL A 1 134 ? -1.439 8.253 1.126 1.00 98.81 134 VAL A CA 1
ATOM 995 C C . VAL A 1 134 ? -2.921 8.580 0.926 1.00 98.81 134 VAL A C 1
ATOM 997 O O . VAL A 1 134 ? -3.556 9.146 1.815 1.00 98.81 134 VAL A O 1
ATOM 1000 N N . SER A 1 135 ? -3.473 8.176 -0.220 1.00 98.88 135 SER A N 1
ATOM 1001 C CA . SER A 1 135 ? -4.923 8.145 -0.462 1.00 98.88 135 SER A CA 1
ATOM 1002 C C . SER A 1 135 ? -5.437 6.713 -0.357 1.00 98.88 135 SER A C 1
ATOM 1004 O O . SER A 1 135 ? -4.751 5.793 -0.801 1.00 98.88 135 SER A O 1
ATOM 1006 N N . ILE A 1 136 ? -6.596 6.524 0.275 1.00 98.94 136 ILE A N 1
ATOM 1007 C CA . ILE A 1 136 ? -7.181 5.203 0.562 1.00 98.94 136 ILE A CA 1
ATOM 1008 C C . ILE A 1 136 ? -8.705 5.180 0.356 1.00 98.94 136 ILE A C 1
ATOM 1010 O O . ILE A 1 136 ? -9.405 4.390 0.991 1.00 98.94 136 ILE A O 1
ATOM 1014 N N . HIS A 1 137 ? -9.245 6.072 -0.477 1.00 98.88 137 HIS A N 1
ATOM 1015 C CA . HIS A 1 137 ? -10.688 6.152 -0.695 1.00 98.88 137 HIS A CA 1
ATOM 1016 C C . HIS A 1 137 ? -11.198 4.842 -1.301 1.00 98.88 137 HIS A C 1
ATOM 1018 O O . HIS A 1 137 ? -10.753 4.431 -2.368 1.00 98.88 137 HIS A O 1
ATOM 1024 N N . GLY A 1 138 ? -12.129 4.173 -0.626 1.00 98.88 138 GLY A N 1
ATOM 1025 C CA . GLY A 1 138 ? -12.625 2.861 -1.054 1.00 98.88 138 GLY A CA 1
ATOM 1026 C C . GLY A 1 138 ? -11.583 1.733 -1.028 1.00 98.88 138 GLY A C 1
ATOM 1027 O O . GLY A 1 138 ? -11.801 0.711 -1.663 1.00 98.88 138 GLY A O 1
ATOM 1028 N N . ALA A 1 139 ? -10.447 1.869 -0.345 1.00 98.94 139 ALA A N 1
ATOM 1029 C CA . ALA A 1 139 ? -9.497 0.764 -0.210 1.00 98.94 139 ALA A CA 1
ATOM 1030 C C . ALA A 1 139 ? -10.012 -0.305 0.775 1.00 98.94 139 ALA A C 1
ATOM 1032 O O . ALA A 1 139 ? -10.593 0.026 1.809 1.00 98.94 139 ALA A O 1
ATOM 1033 N N . ASP A 1 140 ? -9.777 -1.586 0.491 1.00 98.94 140 ASP A N 1
ATOM 1034 C CA . ASP A 1 140 ? -10.190 -2.686 1.374 1.00 98.94 140 ASP A CA 1
ATOM 1035 C C . ASP A 1 140 ? -9.004 -3.269 2.147 1.00 98.94 140 ASP A C 1
ATOM 1037 O O . ASP A 1 140 ? -8.175 -3.967 1.575 1.00 98.94 140 ASP A O 1
ATOM 1041 N N . PHE A 1 141 ? -8.939 -3.013 3.453 1.00 98.88 141 PHE A N 1
ATOM 1042 C CA . PHE A 1 141 ? -7.898 -3.507 4.360 1.00 98.88 141 PHE A CA 1
ATOM 1043 C C . PHE A 1 141 ? -8.315 -4.759 5.144 1.00 98.88 141 PHE A C 1
ATOM 1045 O O . PHE A 1 141 ? -7.772 -5.023 6.220 1.00 98.88 141 PHE A O 1
ATOM 1052 N N . SER A 1 142 ? -9.296 -5.524 4.665 1.00 98.88 142 SER A N 1
ATOM 1053 C CA . SER A 1 142 ? -9.773 -6.716 5.369 1.00 98.88 142 SER A CA 1
ATOM 1054 C C . SER A 1 142 ? -8.613 -7.668 5.659 1.00 98.88 142 SER A C 1
ATOM 1056 O O . SER A 1 142 ? -7.824 -7.993 4.785 1.00 98.88 142 SER A O 1
ATOM 1058 N N . GLU A 1 143 ? -8.459 -8.101 6.909 1.00 98.56 143 GLU A N 1
ATOM 1059 C CA . GLU A 1 143 ? -7.358 -8.992 7.326 1.00 98.56 143 GLU A CA 1
ATOM 1060 C C . GLU A 1 143 ? -5.936 -8.409 7.142 1.00 98.56 143 GLU A C 1
ATOM 1062 O O . GLU A 1 143 ? -4.952 -9.117 7.354 1.00 98.56 143 GLU A O 1
ATOM 1067 N N . ALA A 1 144 ? -5.799 -7.118 6.814 1.00 98.50 144 ALA A N 1
ATOM 1068 C CA . ALA A 1 144 ? -4.505 -6.455 6.718 1.00 98.50 144 ALA A CA 1
ATOM 1069 C C . ALA A 1 144 ? -3.785 -6.435 8.072 1.00 98.50 144 ALA A C 1
ATOM 1071 O O . ALA A 1 144 ? -4.368 -6.149 9.124 1.00 98.50 144 ALA A O 1
ATOM 1072 N N . ILE A 1 145 ? -2.475 -6.672 8.044 1.00 98.44 145 ILE A N 1
ATOM 1073 C CA . ILE A 1 145 ? -1.629 -6.632 9.232 1.00 98.44 145 ILE A CA 1
ATOM 1074 C C . ILE A 1 145 ? -0.963 -5.260 9.331 1.00 98.44 145 ILE A C 1
ATOM 1076 O O . ILE A 1 145 ? 0.070 -4.986 8.710 1.00 98.44 145 ILE A O 1
ATOM 1080 N N . LEU A 1 146 ? -1.579 -4.416 10.155 1.00 97.94 146 LEU A N 1
ATOM 1081 C CA . LEU A 1 146 ? -1.172 -3.051 10.478 1.00 97.94 146 LEU A CA 1
ATOM 1082 C C . LEU A 1 146 ? -0.846 -2.936 11.976 1.00 97.94 146 LEU A C 1
ATOM 1084 O O . LEU A 1 146 ? -1.409 -3.651 12.807 1.00 97.94 146 LEU A O 1
ATOM 1088 N N . ASP A 1 147 ? 0.038 -2.011 12.347 1.00 96.50 147 ASP A N 1
ATOM 1089 C CA . ASP A 1 147 ? 0.221 -1.616 13.742 1.00 96.50 147 ASP A CA 1
ATOM 1090 C C . ASP A 1 147 ? -0.801 -0.549 14.184 1.00 96.50 147 ASP A C 1
ATOM 1092 O O . ASP A 1 147 ? -1.496 0.080 13.382 1.00 96.50 147 ASP A O 1
ATOM 1096 N N . GLY A 1 148 ? -0.910 -0.331 15.498 1.00 96.44 148 GLY A N 1
ATOM 1097 C CA . GLY A 1 148 ? -1.898 0.599 16.051 1.00 96.44 148 GLY A CA 1
ATOM 1098 C C . GLY A 1 148 ? -1.684 2.066 15.657 1.00 96.44 148 GLY A C 1
ATOM 1099 O O . GLY A 1 148 ? -2.642 2.839 15.670 1.00 96.44 148 GLY A O 1
ATOM 1100 N N . VAL A 1 149 ? -0.457 2.471 15.305 1.00 95.94 149 VAL A N 1
ATOM 1101 C CA . VAL A 1 149 ? -0.183 3.824 14.800 1.00 95.94 149 VAL A CA 1
ATOM 1102 C C . VAL A 1 149 ? -0.701 3.940 13.372 1.00 95.94 149 VAL A C 1
ATOM 1104 O O . VAL A 1 149 ? -1.409 4.897 13.072 1.00 95.94 149 VAL A O 1
ATOM 1107 N N . GLN A 1 150 ? -0.424 2.946 12.528 1.00 97.81 150 GLN A N 1
ATOM 1108 C CA . GLN A 1 150 ? -0.909 2.897 11.150 1.00 97.81 150 GLN A CA 1
ATOM 1109 C C . GLN A 1 150 ? -2.440 2.941 11.096 1.00 97.81 150 GLN A C 1
ATOM 1111 O O . GLN A 1 150 ? -2.991 3.819 10.438 1.00 97.81 150 GLN A O 1
ATOM 1116 N N . VAL A 1 151 ? -3.134 2.084 11.857 1.00 98.25 151 VAL A N 1
ATOM 1117 C CA . VAL A 1 151 ? -4.610 2.097 11.923 1.00 98.25 151 VAL A CA 1
ATOM 1118 C C . VAL A 1 151 ? -5.125 3.472 12.350 1.00 98.25 151 VAL A C 1
ATOM 1120 O O . VAL A 1 151 ? -6.013 4.033 11.712 1.00 98.25 151 VAL A O 1
ATOM 1123 N N . LYS A 1 152 ? -4.541 4.064 13.400 1.00 97.88 152 LYS A N 1
ATOM 1124 C CA . LYS A 1 152 ? -4.952 5.383 13.894 1.00 97.88 152 LYS A CA 1
ATOM 1125 C C . LYS A 1 152 ? -4.804 6.477 12.837 1.00 97.88 152 LYS A C 1
ATOM 1127 O O . LYS A 1 152 ? -5.670 7.346 12.763 1.00 97.88 152 LYS A O 1
ATOM 1132 N N . GLU A 1 153 ? -3.712 6.484 12.077 1.00 97.81 153 GLU A N 1
ATOM 1133 C CA . GLU A 1 153 ? -3.481 7.485 11.033 1.00 97.81 153 GLU A CA 1
ATOM 1134 C C . GLU A 1 153 ? -4.407 7.269 9.831 1.00 97.81 153 GLU A C 1
ATOM 1136 O O . GLU A 1 153 ? -5.078 8.214 9.413 1.00 97.81 153 GLU A O 1
ATOM 1141 N N . LEU A 1 154 ? -4.537 6.031 9.343 1.00 98.62 154 LEU A N 1
ATOM 1142 C CA . LEU A 1 154 ? -5.419 5.698 8.219 1.00 98.62 154 LEU A CA 1
ATOM 1143 C C . LEU A 1 154 ? -6.890 5.993 8.541 1.00 98.62 154 LEU A C 1
ATOM 1145 O O . LEU A 1 154 ? -7.594 6.583 7.727 1.00 98.62 154 LEU A O 1
ATOM 1149 N N . CYS A 1 155 ? -7.356 5.707 9.759 1.00 98.69 155 CYS A N 1
ATOM 1150 C CA . CYS A 1 155 ? -8.738 5.982 10.165 1.00 98.69 155 CYS A CA 1
ATOM 1151 C C . CYS A 1 155 ? -9.135 7.468 10.159 1.00 98.69 155 CYS A C 1
ATOM 1153 O O . CYS A 1 155 ? -10.334 7.768 10.173 1.00 98.69 155 CYS A O 1
ATOM 1155 N N . LYS A 1 156 ? -8.168 8.400 10.131 1.00 98.44 156 LYS A N 1
ATOM 1156 C CA . LYS A 1 156 ? -8.439 9.843 9.978 1.00 98.44 156 LYS A CA 1
ATOM 1157 C C . LYS A 1 156 ? -8.885 10.207 8.566 1.00 98.44 156 LYS A C 1
ATOM 1159 O O . LYS A 1 156 ? -9.588 11.199 8.406 1.00 98.44 156 LYS A O 1
ATOM 1164 N N . ILE A 1 157 ? -8.439 9.438 7.576 1.00 98.50 157 ILE A N 1
ATOM 1165 C CA . ILE A 1 157 ? -8.679 9.685 6.150 1.00 98.50 157 ILE A CA 1
ATOM 1166 C C . ILE A 1 157 ? -9.556 8.606 5.501 1.00 98.50 157 ILE A C 1
ATOM 1168 O O . ILE A 1 157 ? -9.955 8.766 4.359 1.00 98.50 157 ILE A O 1
ATOM 1172 N N . ALA A 1 158 ? -9.861 7.521 6.217 1.00 98.69 158 ALA A N 1
ATOM 1173 C CA . ALA A 1 158 ? -10.651 6.411 5.706 1.00 98.69 158 ALA A CA 1
ATOM 1174 C C . ALA A 1 158 ? -12.102 6.817 5.414 1.00 98.69 158 ALA A C 1
ATOM 1176 O O . ALA A 1 158 ? -12.860 7.168 6.328 1.00 98.69 158 ALA A O 1
ATOM 1177 N N . ASP A 1 159 ? -12.489 6.681 4.149 1.00 98.75 159 ASP A N 1
ATOM 1178 C CA . ASP A 1 159 ? -13.842 6.838 3.631 1.00 98.75 159 ASP A CA 1
ATOM 1179 C C . ASP A 1 159 ? -14.058 5.959 2.378 1.00 98.75 159 ASP A C 1
ATOM 1181 O O . ASP A 1 159 ? -13.151 5.266 1.911 1.00 98.75 159 ASP A O 1
ATOM 1185 N N . GLY A 1 160 ? -15.283 5.954 1.851 1.00 98.75 160 GLY A N 1
ATOM 1186 C CA . GLY A 1 160 ? -15.635 5.201 0.647 1.00 98.75 160 GLY A CA 1
ATOM 1187 C C . GLY A 1 160 ? -15.941 3.717 0.874 1.00 98.75 160 GLY A C 1
ATOM 1188 O O . GLY A 1 160 ? -15.948 3.196 1.993 1.00 98.75 160 GLY A O 1
ATOM 1189 N N . THR A 1 161 ? -16.259 3.047 -0.228 1.00 98.88 161 THR A N 1
ATOM 1190 C CA . THR A 1 161 ? -16.565 1.616 -0.299 1.00 98.88 161 THR A CA 1
ATOM 1191 C C . THR A 1 161 ? -15.814 1.050 -1.483 1.00 98.88 161 THR A C 1
ATOM 1193 O O . THR A 1 161 ? -15.896 1.624 -2.569 1.00 98.88 161 THR A O 1
ATOM 1196 N N . ASN A 1 162 ? -15.101 -0.049 -1.271 1.00 98.81 162 ASN A N 1
ATOM 1197 C CA . ASN A 1 162 ? -14.383 -0.706 -2.346 1.00 98.81 162 ASN A CA 1
ATOM 1198 C C . ASN A 1 162 ? -15.366 -1.216 -3.402 1.00 98.81 162 ASN A C 1
ATOM 1200 O O . ASN A 1 162 ? -16.334 -1.911 -3.082 1.00 98.81 162 ASN A O 1
ATOM 1204 N N . SER A 1 163 ? -15.135 -0.862 -4.661 1.00 98.69 163 SER A N 1
ATOM 1205 C CA . SER A 1 163 ? -16.012 -1.204 -5.778 1.00 98.69 163 SER A CA 1
ATOM 1206 C C . SER A 1 163 ? -15.949 -2.691 -6.142 1.00 98.69 163 SER A C 1
ATOM 1208 O O . SER A 1 163 ? -16.899 -3.220 -6.724 1.00 98.69 163 SER A O 1
ATOM 1210 N N . GLN A 1 164 ? -14.860 -3.370 -5.769 1.00 97.75 164 GLN A N 1
ATOM 1211 C CA . GLN A 1 164 ? -14.595 -4.773 -6.079 1.00 97.75 164 GLN A CA 1
ATOM 1212 C C . GLN A 1 164 ? -15.146 -5.704 -4.992 1.00 97.75 164 GLN A C 1
ATOM 1214 O O . GLN A 1 164 ? -15.729 -6.741 -5.311 1.00 97.75 164 GLN A O 1
ATOM 1219 N N . THR A 1 165 ? -15.002 -5.334 -3.715 1.00 98.25 165 THR A N 1
ATOM 1220 C CA . THR A 1 165 ? -15.404 -6.177 -2.573 1.00 98.25 165 THR A CA 1
ATOM 1221 C C . THR A 1 165 ? -16.708 -5.735 -1.906 1.00 98.25 165 THR A C 1
ATOM 1223 O O . THR A 1 165 ? -17.366 -6.534 -1.240 1.00 98.25 165 THR A O 1
ATOM 1226 N N . GLY A 1 166 ? -17.119 -4.476 -2.086 1.00 98.62 166 GLY A N 1
ATOM 1227 C CA . GLY A 1 166 ? -18.288 -3.892 -1.425 1.00 98.62 166 GLY A CA 1
ATOM 1228 C C . GLY A 1 166 ? -18.076 -3.561 0.056 1.00 98.62 166 GLY A C 1
ATOM 1229 O O . GLY A 1 166 ? -19.037 -3.200 0.738 1.00 98.62 166 GLY A O 1
ATOM 1230 N N . ILE A 1 167 ? -16.849 -3.681 0.567 1.00 98.81 167 ILE A N 1
ATOM 1231 C CA . ILE A 1 167 ? -16.514 -3.407 1.967 1.00 98.81 167 ILE A CA 1
ATOM 1232 C C . ILE A 1 167 ? -16.184 -1.920 2.139 1.00 98.81 167 ILE A C 1
ATOM 1234 O O . ILE A 1 167 ? -15.509 -1.305 1.312 1.00 98.81 167 ILE A O 1
ATOM 1238 N N . MET A 1 168 ? -16.687 -1.309 3.215 1.00 98.81 168 MET A N 1
ATOM 1239 C CA . MET A 1 168 ? -16.343 0.072 3.557 1.00 98.81 168 MET A CA 1
ATOM 1240 C C . MET A 1 168 ? -14.917 0.142 4.107 1.00 98.81 168 MET A C 1
ATOM 1242 O O . MET A 1 168 ? -14.570 -0.604 5.023 1.00 98.81 168 MET A O 1
ATOM 1246 N N . THR A 1 169 ? -14.116 1.099 3.631 1.00 98.88 169 THR A N 1
ATOM 1247 C CA . THR A 1 169 ? -12.712 1.279 4.052 1.00 98.88 169 THR A CA 1
ATOM 1248 C C . THR A 1 169 ? -12.581 1.353 5.573 1.00 98.88 169 THR A C 1
ATOM 1250 O O . THR A 1 169 ? -11.744 0.683 6.175 1.00 98.88 169 THR A O 1
ATOM 1253 N N . ARG A 1 170 ? -13.461 2.128 6.222 1.00 98.62 170 ARG A N 1
ATOM 1254 C CA . ARG A 1 170 ? -13.478 2.301 7.684 1.00 98.62 170 ARG A CA 1
ATOM 1255 C C . ARG A 1 170 ? -13.750 1.003 8.440 1.00 98.62 170 ARG A C 1
ATOM 1257 O O . ARG A 1 170 ? -13.157 0.795 9.498 1.00 98.62 170 ARG A O 1
ATOM 1264 N N . ASP A 1 171 ? -14.628 0.161 7.901 1.00 98.69 171 ASP A N 1
ATOM 1265 C CA . ASP A 1 171 ? -14.999 -1.116 8.510 1.00 98.69 171 ASP A CA 1
ATOM 1266 C C . ASP A 1 171 ? -13.848 -2.114 8.382 1.00 98.69 171 ASP A C 1
ATOM 1268 O O . ASP A 1 171 ? -13.485 -2.752 9.366 1.00 98.69 171 ASP A O 1
ATOM 1272 N N . SER A 1 172 ? -13.216 -2.180 7.203 1.00 98.81 172 SER A N 1
ATOM 1273 C CA . SER A 1 172 ? -12.061 -3.053 6.950 1.00 98.81 172 SER A CA 1
ATOM 1274 C C . SER A 1 172 ? -10.855 -2.731 7.848 1.00 98.81 172 SER A C 1
ATOM 1276 O O . SER A 1 172 ? -10.132 -3.627 8.276 1.00 98.81 172 SER A O 1
ATOM 1278 N N . LEU A 1 173 ? -10.681 -1.452 8.204 1.00 98.69 173 LEU A N 1
ATOM 1279 C CA . LEU A 1 173 ? -9.650 -0.967 9.128 1.00 98.69 173 LEU A CA 1
ATOM 1280 C C . LEU A 1 173 ? -10.027 -1.112 10.610 1.00 98.69 173 LEU A C 1
ATOM 1282 O O . LEU A 1 173 ? -9.209 -0.790 11.473 1.00 98.69 173 LEU A O 1
ATOM 1286 N N . TYR A 1 174 ? -11.253 -1.546 10.922 1.00 97.81 174 TYR A N 1
ATOM 1287 C CA . TYR A 1 174 ? -11.799 -1.574 12.282 1.00 97.81 174 TYR A CA 1
ATOM 1288 C C . TYR A 1 174 ? -11.690 -0.216 12.996 1.00 97.81 174 TYR A C 1
ATOM 1290 O O . TYR A 1 174 ? -11.325 -0.136 14.175 1.00 97.81 174 TYR A O 1
ATOM 1298 N N . CYS A 1 175 ? -11.987 0.874 12.282 1.00 98.19 175 CYS A N 1
ATOM 1299 C CA . CYS A 1 175 ? -11.887 2.211 12.850 1.00 98.19 175 CYS A CA 1
ATOM 1300 C C . CYS A 1 175 ? -12.829 2.385 14.051 1.00 98.19 175 CYS A C 1
ATOM 1302 O O . CYS A 1 175 ? -13.996 1.995 13.979 1.00 98.19 175 CYS A O 1
ATOM 1304 N N . PRO A 1 176 ? -12.370 3.012 15.150 1.00 93.38 176 PRO A N 1
ATOM 1305 C CA . PRO A 1 176 ? -13.255 3.338 16.255 1.00 93.38 176 PRO A CA 1
ATOM 1306 C C . PRO A 1 176 ? -14.301 4.372 15.817 1.00 93.38 176 PRO A C 1
ATOM 1308 O O . PRO A 1 176 ? -14.037 5.219 14.954 1.00 93.38 176 PRO A O 1
ATOM 1311 N N . ASN 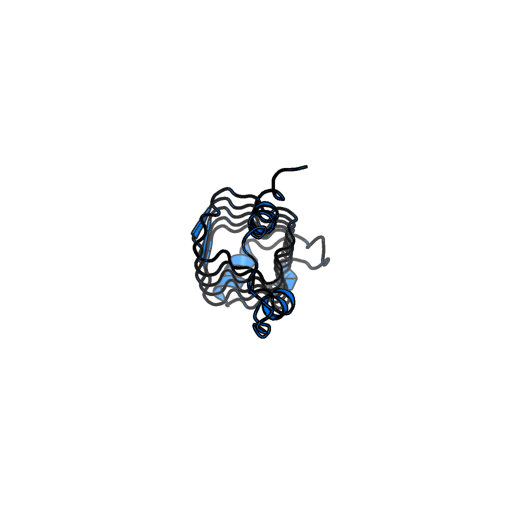A 1 177 ? -15.479 4.275 16.435 1.00 82.31 177 ASN A N 1
ATO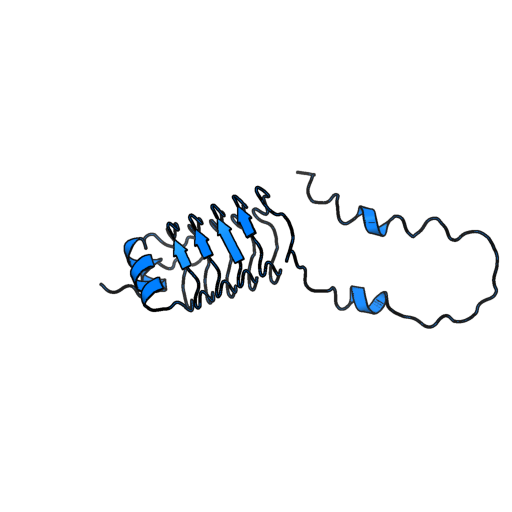M 1312 C CA . ASN A 1 177 ? -16.559 5.255 16.305 1.00 82.31 177 ASN A CA 1
ATOM 1313 C C . ASN A 1 177 ? -16.167 6.623 16.869 1.00 82.31 177 ASN A C 1
ATOM 1315 O O . ASN A 1 177 ? -15.445 6.655 17.893 1.00 82.31 177 ASN A O 1
#

Radius of gyration: 21.27 Å; chains: 1; bounding box: 50×50×57 Å

pLDDT: mean 84.57, std 22.35, range [35.25, 98.94]